Protein AF-A0A0M0HPW3-F1 (afdb_monomer_lite)

Structure (mmCIF, N/CA/C/O backbone):
data_AF-A0A0M0HPW3-F1
#
_entry.id   AF-A0A0M0HPW3-F1
#
loop_
_atom_site.group_PDB
_atom_site.id
_atom_site.type_symbol
_atom_site.label_atom_id
_atom_site.label_alt_id
_atom_site.label_comp_id
_atom_site.label_asym_id
_atom_site.label_entity_id
_atom_site.label_seq_id
_atom_site.pdbx_PDB_ins_code
_atom_site.Cartn_x
_atom_site.Cartn_y
_atom_site.Cartn_z
_atom_site.occupancy
_atom_site.B_iso_or_equiv
_atom_site.auth_seq_id
_atom_site.auth_comp_id
_atom_site.auth_asym_id
_atom_site.auth_atom_id
_atom_site.pdbx_PDB_model_num
ATOM 1 N N . MET A 1 1 ? 30.294 -12.475 -27.626 1.00 58.44 1 MET A N 1
ATOM 2 C CA . MET A 1 1 ? 28.918 -13.018 -27.706 1.00 58.44 1 MET A CA 1
ATOM 3 C C . MET A 1 1 ? 28.155 -12.848 -26.387 1.00 58.44 1 MET A C 1
ATOM 5 O O . MET A 1 1 ? 27.172 -12.130 -26.390 1.00 58.44 1 MET A O 1
ATOM 9 N N . LYS A 1 2 ? 28.643 -13.362 -25.243 1.00 66.69 2 LYS A N 1
ATOM 10 C CA . LYS A 1 2 ? 27.931 -13.311 -23.937 1.00 66.69 2 LYS A CA 1
ATOM 11 C C . LYS A 1 2 ? 27.555 -11.909 -23.407 1.00 66.69 2 LYS A C 1
ATOM 13 O O . LYS A 1 2 ? 26.566 -11.763 -22.697 1.00 66.69 2 LYS A O 1
ATOM 18 N N . TYR A 1 3 ? 28.335 -10.873 -23.727 1.00 71.19 3 TYR A N 1
ATOM 19 C CA . TYR A 1 3 ? 28.063 -9.497 -23.275 1.00 71.19 3 TYR A CA 1
ATOM 20 C C . TYR A 1 3 ? 26.922 -8.814 -24.043 1.00 71.19 3 TYR A C 1
ATOM 22 O O . TYR A 1 3 ? 26.181 -8.031 -23.454 1.00 71.19 3 TYR A O 1
ATOM 30 N N . LEU A 1 4 ? 26.751 -9.132 -25.330 1.00 76.62 4 LEU A N 1
ATOM 31 C CA . LEU A 1 4 ? 25.682 -8.570 -26.165 1.00 76.62 4 LEU A CA 1
ATOM 32 C C . LEU A 1 4 ? 24.308 -9.081 -25.721 1.00 76.62 4 LEU A C 1
ATOM 34 O O . LEU A 1 4 ? 23.368 -8.301 -25.620 1.00 76.62 4 LEU A O 1
ATOM 38 N N . GLU A 1 5 ? 24.214 -10.362 -25.365 1.00 75.38 5 GLU A N 1
ATOM 39 C CA . GLU A 1 5 ? 22.980 -10.968 -24.849 1.00 75.38 5 GLU A CA 1
ATOM 40 C C . GLU A 1 5 ? 22.585 -10.376 -23.491 1.00 75.38 5 GLU A C 1
ATOM 42 O O . GLU A 1 5 ? 21.426 -10.030 -23.274 1.00 75.38 5 GLU A O 1
ATOM 47 N N . LYS A 1 6 ? 23.561 -10.159 -22.599 1.00 76.69 6 LYS A N 1
ATOM 48 C CA . LYS A 1 6 ? 23.332 -9.483 -21.314 1.00 76.69 6 LYS A CA 1
ATOM 49 C C . LYS A 1 6 ? 22.873 -8.035 -21.479 1.00 76.69 6 LYS A C 1
ATOM 51 O O . LYS A 1 6 ? 22.014 -7.601 -20.719 1.00 76.69 6 LYS A O 1
ATOM 56 N N . LEU A 1 7 ? 23.416 -7.297 -22.450 1.00 80.44 7 LEU A N 1
ATOM 57 C CA . LEU A 1 7 ? 22.997 -5.921 -22.730 1.00 80.44 7 LEU A CA 1
ATOM 58 C C . LEU A 1 7 ? 21.597 -5.860 -23.343 1.00 80.44 7 LEU A C 1
ATOM 60 O O . LEU A 1 7 ? 20.794 -5.040 -22.913 1.00 80.44 7 LEU A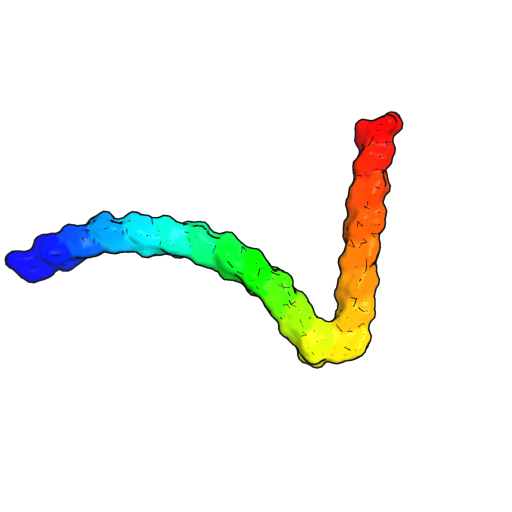 O 1
ATOM 64 N N . ALA A 1 8 ? 21.273 -6.748 -24.282 1.00 77.31 8 ALA A N 1
ATOM 65 C CA . ALA A 1 8 ? 19.932 -6.832 -24.858 1.00 77.31 8 ALA A CA 1
ATOM 66 C C . ALA A 1 8 ? 18.887 -7.211 -23.798 1.00 77.31 8 ALA A C 1
ATOM 68 O O . ALA A 1 8 ? 17.836 -6.579 -23.697 1.00 77.31 8 ALA A O 1
ATOM 69 N N . GLN A 1 9 ? 19.210 -8.186 -22.944 1.00 78.50 9 GLN A N 1
ATOM 70 C CA . GLN A 1 9 ? 18.357 -8.567 -21.827 1.00 78.50 9 GLN A CA 1
ATOM 71 C C . GLN A 1 9 ? 18.200 -7.412 -20.835 1.00 78.50 9 GLN A C 1
ATOM 73 O O . GLN A 1 9 ? 17.085 -7.143 -20.410 1.00 78.50 9 GLN A O 1
ATOM 78 N N . LEU A 1 10 ? 19.271 -6.686 -20.503 1.00 80.38 10 LEU A N 1
ATOM 79 C CA . LEU A 1 10 ? 19.184 -5.510 -19.638 1.00 80.38 10 LEU A CA 1
ATOM 80 C C . LEU A 1 10 ? 18.311 -4.417 -20.266 1.00 80.38 10 LEU A C 1
ATOM 82 O O . LEU A 1 10 ? 17.480 -3.863 -19.569 1.00 80.38 10 LEU A O 1
ATOM 86 N N . ILE A 1 11 ? 18.444 -4.124 -21.560 1.00 83.00 11 ILE A N 1
ATOM 87 C CA . ILE A 1 11 ? 17.662 -3.072 -22.232 1.00 83.00 11 ILE A CA 1
ATOM 88 C C . ILE A 1 11 ? 16.176 -3.438 -22.340 1.00 83.00 11 ILE A C 1
ATOM 90 O O . ILE A 1 11 ? 15.336 -2.547 -22.311 1.00 83.00 11 ILE A O 1
ATOM 94 N N . ILE A 1 12 ? 15.831 -4.726 -22.409 1.00 81.88 12 ILE A N 1
ATOM 95 C CA . ILE A 1 12 ? 14.435 -5.194 -22.430 1.00 81.88 12 ILE A CA 1
ATOM 96 C C . ILE A 1 12 ? 13.857 -5.318 -21.011 1.00 81.88 12 ILE A C 1
ATOM 98 O 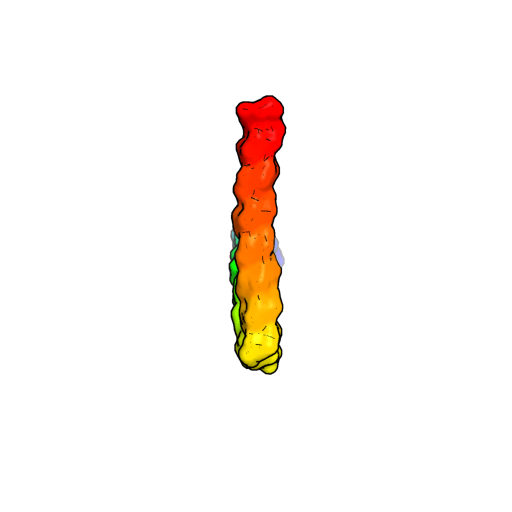O . ILE A 1 12 ? 12.719 -4.922 -20.766 1.00 81.88 12 ILE A O 1
ATOM 102 N N . PHE A 1 13 ? 14.636 -5.819 -20.049 1.00 79.81 13 PHE A N 1
ATOM 103 C CA . PHE A 1 13 ? 14.188 -5.989 -18.664 1.00 79.81 13 PHE A CA 1
ATOM 104 C C . PHE A 1 13 ? 14.237 -4.698 -17.851 1.00 79.81 13 PHE A C 1
ATOM 106 O O . PHE A 1 13 ? 13.401 -4.525 -16.974 1.00 79.81 13 PHE A O 1
ATOM 113 N N . ALA A 1 14 ? 15.171 -3.783 -18.107 1.00 82.75 14 ALA A N 1
ATOM 114 C CA . ALA A 1 14 ? 15.279 -2.524 -17.374 1.00 82.75 14 ALA A CA 1
ATOM 115 C C . ALA A 1 14 ? 13.999 -1.679 -17.455 1.00 82.75 14 ALA A C 1
ATOM 117 O O . ALA A 1 14 ? 13.507 -1.313 -16.392 1.00 82.75 14 ALA A O 1
ATOM 118 N N . PRO A 1 15 ? 13.395 -1.400 -18.628 1.00 78.75 15 PRO A N 1
ATOM 119 C CA . PRO A 1 15 ? 12.151 -0.638 -18.689 1.00 78.75 15 PRO A CA 1
ATOM 120 C C . PRO A 1 15 ? 10.979 -1.406 -18.070 1.00 78.75 15 PRO A C 1
ATOM 122 O O . PRO A 1 15 ? 10.148 -0.796 -17.402 1.00 78.75 15 PRO A O 1
ATOM 125 N N . ALA A 1 16 ? 10.937 -2.736 -18.203 1.00 82.12 16 ALA A N 1
ATOM 126 C CA . ALA A 1 16 ? 9.914 -3.564 -17.566 1.00 82.12 16 ALA A CA 1
ATOM 127 C C . ALA A 1 16 ? 10.016 -3.532 -16.028 1.00 82.12 16 ALA A C 1
ATOM 129 O O . ALA A 1 16 ? 9.019 -3.309 -15.346 1.00 82.12 16 ALA A O 1
ATOM 130 N N . ILE A 1 17 ? 11.224 -3.675 -15.474 1.00 82.69 17 ILE A N 1
ATOM 131 C CA . ILE A 1 17 ? 11.505 -3.578 -14.034 1.00 82.69 17 ILE A CA 1
ATOM 132 C C . ILE A 1 17 ? 11.273 -2.151 -13.539 1.00 82.69 17 ILE A C 1
ATOM 134 O O . ILE A 1 17 ? 10.778 -1.966 -12.433 1.00 82.69 17 ILE A O 1
ATOM 138 N N . PHE A 1 18 ? 11.598 -1.136 -14.338 1.00 81.38 18 PHE A N 1
ATOM 139 C CA . PHE A 1 18 ? 11.373 0.259 -13.979 1.00 81.38 18 PHE A CA 1
ATOM 140 C C . PHE A 1 18 ? 9.879 0.580 -13.921 1.00 81.38 18 PHE A C 1
ATOM 142 O O . PHE A 1 18 ? 9.422 1.173 -12.949 1.00 81.38 18 PHE A O 1
ATOM 149 N N . CYS A 1 19 ? 9.104 0.122 -14.907 1.00 82.69 19 CYS A N 1
ATOM 150 C CA . CYS A 1 19 ? 7.649 0.241 -14.919 1.00 82.69 19 CYS A CA 1
ATOM 151 C C . CYS A 1 19 ? 7.024 -0.533 -13.749 1.00 82.69 19 CYS A C 1
ATOM 153 O O . CYS A 1 19 ? 6.198 0.007 -13.015 1.00 82.69 19 CYS A O 1
ATOM 155 N N . PHE A 1 20 ? 7.504 -1.754 -13.491 1.00 82.00 20 PHE A N 1
ATOM 156 C CA . PHE A 1 20 ? 7.104 -2.530 -12.324 1.00 82.00 20 PHE A CA 1
ATOM 157 C C . PHE A 1 20 ? 7.422 -1.791 -11.026 1.00 82.00 20 PHE A C 1
ATOM 159 O O . PHE A 1 20 ? 6.543 -1.651 -10.196 1.00 82.00 20 PHE A O 1
ATOM 166 N N . SER A 1 21 ? 8.628 -1.247 -10.857 1.00 84.69 21 SER A N 1
ATOM 167 C CA . SER A 1 21 ? 9.032 -0.487 -9.668 1.00 84.69 21 SER A CA 1
ATOM 168 C C . SER A 1 21 ? 8.233 0.817 -9.514 1.00 84.69 21 SER A C 1
ATOM 170 O O . SER A 1 21 ? 7.903 1.219 -8.397 1.00 84.69 21 SER A O 1
ATOM 172 N N . TYR A 1 22 ? 7.857 1.453 -10.630 1.00 84.81 22 TYR A N 1
ATOM 173 C CA . TYR A 1 22 ? 7.003 2.640 -10.651 1.00 84.81 22 TYR A CA 1
ATOM 174 C C . TYR A 1 22 ? 5.582 2.343 -10.168 1.00 84.81 22 TYR A C 1
ATOM 176 O O . TYR A 1 22 ? 5.032 3.157 -9.439 1.00 84.81 22 TYR A O 1
ATOM 184 N N . VAL A 1 23 ? 5.012 1.183 -10.511 1.00 85.38 23 VAL A N 1
ATOM 185 C CA . VAL A 1 23 ? 3.702 0.719 -10.009 1.00 85.38 23 VAL A CA 1
ATOM 186 C C . VAL A 1 23 ? 3.819 0.094 -8.614 1.00 85.38 23 VAL A C 1
ATOM 188 O O . VAL A 1 23 ? 2.935 0.244 -7.775 1.00 85.38 23 VAL A O 1
ATOM 191 N N . LEU A 1 24 ? 4.938 -0.556 -8.316 1.00 84.81 24 LEU A N 1
ATOM 192 C CA . LEU A 1 24 ? 5.216 -1.185 -7.032 1.00 84.81 24 LEU A CA 1
ATOM 193 C C . LEU A 1 24 ? 5.279 -0.143 -5.917 1.00 84.81 24 LEU A C 1
ATOM 195 O O . LEU A 1 24 ? 4.774 -0.403 -4.837 1.00 84.81 24 LEU A O 1
ATOM 199 N N . ARG A 1 25 ? 5.832 1.051 -6.168 1.00 85.00 25 ARG A N 1
ATOM 200 C CA . ARG A 1 25 ? 5.859 2.167 -5.202 1.00 85.00 25 ARG A CA 1
ATOM 201 C C . ARG A 1 25 ? 4.466 2.585 -4.691 1.00 85.00 25 ARG A C 1
ATOM 203 O O . ARG A 1 25 ? 4.272 2.546 -3.477 1.00 85.00 25 ARG A O 1
ATOM 210 N N . PRO A 1 26 ? 3.492 2.971 -5.539 1.00 84.81 26 PRO A N 1
ATOM 211 C CA . PRO A 1 26 ? 2.148 3.320 -5.094 1.00 84.81 26 PRO A CA 1
ATOM 212 C 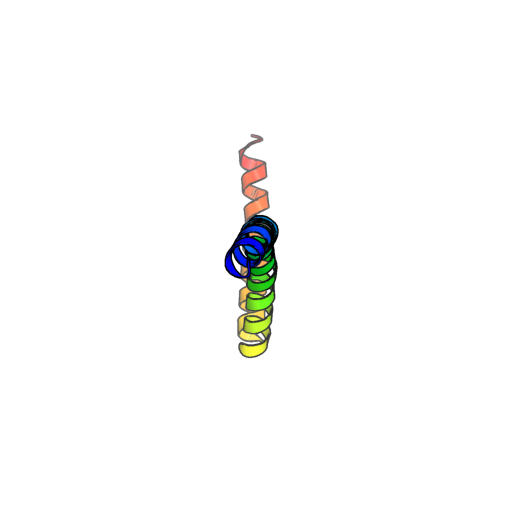C . PRO A 1 26 ? 1.409 2.110 -4.529 1.00 84.81 26 PRO A C 1
ATOM 214 O O . PRO A 1 26 ? 0.718 2.263 -3.531 1.00 84.81 26 PRO A O 1
ATOM 217 N N . VAL A 1 27 ? 1.594 0.907 -5.086 1.00 88.44 27 VAL A N 1
ATOM 218 C CA . VAL A 1 27 ? 1.000 -0.317 -4.525 1.00 88.44 27 VAL A CA 1
ATOM 219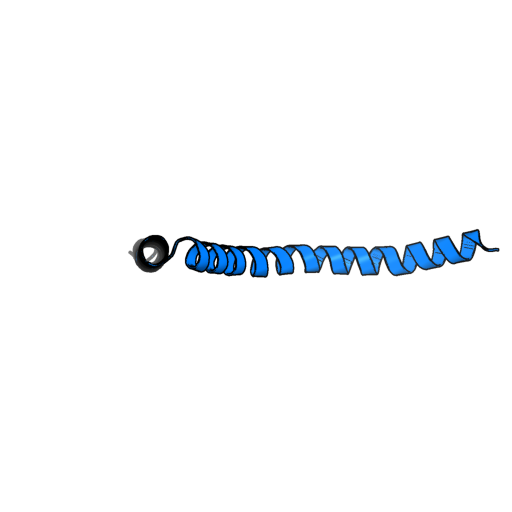 C C . VAL A 1 27 ? 1.518 -0.577 -3.108 1.00 88.44 27 VAL A C 1
ATOM 221 O O . VAL A 1 27 ? 0.720 -0.810 -2.204 1.00 88.44 27 VAL A O 1
ATOM 224 N N . LEU A 1 28 ? 2.829 -0.458 -2.877 1.00 86.75 28 LEU A N 1
ATOM 225 C CA . LEU A 1 28 ? 3.409 -0.545 -1.538 1.00 86.75 28 LEU A CA 1
ATOM 226 C C . LEU A 1 28 ? 2.835 0.529 -0.631 1.00 86.75 28 LEU A C 1
ATOM 228 O O . LEU A 1 28 ? 2.455 0.206 0.480 1.00 86.75 28 LEU A O 1
ATOM 232 N N . MET A 1 29 ? 2.740 1.780 -1.077 1.00 87.12 29 MET A N 1
ATOM 233 C CA . MET A 1 29 ? 2.209 2.861 -0.247 1.00 87.12 29 MET A CA 1
ATOM 234 C C . MET A 1 29 ? 0.742 2.620 0.135 1.00 87.12 29 MET A C 1
ATOM 236 O O . MET A 1 29 ? 0.375 2.747 1.301 1.00 87.12 29 MET A O 1
ATOM 240 N N . VAL A 1 30 ? -0.084 2.202 -0.826 1.00 88.88 30 VAL A N 1
ATOM 241 C CA . VAL A 1 30 ? -1.506 1.894 -0.626 1.00 88.88 30 VAL A CA 1
ATOM 242 C C . VAL A 1 30 ? -1.708 0.650 0.231 1.00 88.88 30 VAL A C 1
ATOM 244 O O . VAL A 1 30 ? -2.732 0.558 0.885 1.00 88.88 30 VAL A O 1
ATOM 247 N N . ILE A 1 31 ? -0.769 -0.294 0.279 1.00 89.75 31 ILE A N 1
ATOM 248 C CA . ILE A 1 31 ? -0.853 -1.458 1.175 1.00 89.75 31 ILE A CA 1
ATOM 249 C C . ILE A 1 31 ? -0.275 -1.127 2.553 1.00 89.75 31 ILE A C 1
ATOM 251 O O . ILE A 1 31 ? -0.839 -1.515 3.572 1.00 89.75 31 ILE A O 1
ATOM 255 N N . LEU A 1 32 ? 0.835 -0.396 2.601 1.00 88.62 32 LEU A N 1
ATOM 256 C CA . LEU A 1 32 ? 1.601 -0.132 3.814 1.00 88.62 32 LEU A CA 1
ATOM 257 C C . LEU A 1 32 ? 0.899 0.865 4.733 1.00 88.62 32 LEU A C 1
ATOM 259 O O . LEU A 1 32 ? 0.960 0.702 5.944 1.00 88.62 32 LEU A O 1
ATOM 263 N N . ILE A 1 33 ? 0.208 1.864 4.184 1.00 86.69 33 ILE A N 1
ATOM 264 C CA . ILE A 1 33 ? -0.539 2.842 4.985 1.00 86.69 33 ILE A CA 1
ATOM 265 C C . ILE A 1 33 ? -1.725 2.172 5.717 1.00 86.69 33 ILE A C 1
ATOM 267 O O . ILE A 1 33 ? -1.730 2.176 6.949 1.00 86.69 33 ILE A O 1
ATOM 271 N N . PRO A 1 34 ? -2.710 1.545 5.038 1.00 85.62 34 PRO A N 1
ATOM 272 C CA . PRO A 1 34 ? -3.810 0.868 5.723 1.00 85.62 34 PRO A CA 1
ATOM 273 C C . PRO A 1 34 ? -3.347 -0.404 6.437 1.00 85.62 34 PRO A C 1
ATOM 275 O O . PRO A 1 34 ? -3.797 -0.667 7.548 1.00 85.62 34 PRO A O 1
ATOM 278 N N . GLY A 1 35 ? -2.422 -1.173 5.854 1.00 87.06 35 GLY A N 1
ATOM 279 C CA . GLY A 1 35 ? -1.861 -2.369 6.482 1.00 87.06 35 GLY A CA 1
ATOM 280 C C . GLY A 1 35 ? -1.085 -2.045 7.756 1.00 87.06 35 GLY A C 1
ATOM 281 O O . GLY A 1 35 ? -1.258 -2.722 8.766 1.00 87.06 35 GLY A O 1
ATOM 282 N N . GLY A 1 36 ? -0.302 -0.965 7.751 1.00 87.69 36 GLY A N 1
ATOM 283 C CA . GLY A 1 36 ? 0.410 -0.453 8.919 1.00 87.69 36 GLY A CA 1
ATOM 284 C C . GLY A 1 36 ? -0.538 0.037 10.010 1.00 87.69 36 GLY A C 1
ATOM 285 O O . GLY A 1 36 ? -0.329 -0.285 11.176 1.00 87.69 36 GLY A O 1
ATOM 286 N N . LEU A 1 37 ? -1.628 0.725 9.649 1.00 86.44 37 LEU A N 1
ATOM 287 C CA . LEU A 1 37 ? -2.681 1.118 10.595 1.00 86.44 37 LEU A CA 1
ATOM 288 C C . LEU A 1 37 ? -3.362 -0.093 11.241 1.00 86.44 37 LEU A C 1
ATOM 290 O O . LEU A 1 37 ? -3.568 -0.115 12.454 1.00 86.44 37 LEU A O 1
ATOM 294 N N . VAL A 1 38 ? -3.698 -1.111 10.444 1.00 86.44 38 VAL A N 1
ATOM 295 C CA . VAL A 1 38 ? -4.299 -2.356 10.942 1.00 86.44 38 VAL A CA 1
ATOM 296 C C . VAL A 1 38 ? -3.325 -3.087 11.862 1.00 86.44 38 VAL A C 1
ATOM 298 O O . VAL A 1 38 ? -3.725 -3.555 12.925 1.00 86.44 38 VAL A O 1
ATOM 301 N N . PHE A 1 39 ? -2.044 -3.139 11.503 1.00 89.31 39 PHE A N 1
ATOM 302 C CA . PHE A 1 39 ? -1.002 -3.736 12.333 1.00 89.31 39 PHE A CA 1
ATOM 303 C C . PHE A 1 39 ? -0.841 -3.000 13.672 1.00 89.31 39 PHE A C 1
ATOM 305 O O . PHE A 1 39 ? -0.838 -3.639 14.726 1.00 89.31 39 PHE A O 1
ATOM 312 N N . LEU A 1 40 ? -0.826 -1.663 13.658 1.00 86.31 40 LEU A N 1
ATOM 313 C CA . LEU A 1 40 ? -0.820 -0.834 14.869 1.00 86.31 40 LEU A CA 1
ATOM 314 C C . LEU A 1 40 ? -2.061 -1.079 15.735 1.00 86.31 40 LEU A C 1
ATOM 316 O O . LEU A 1 40 ? -1.956 -1.205 16.951 1.00 86.31 40 LEU A O 1
ATOM 320 N N . ALA A 1 41 ? -3.233 -1.197 15.111 1.00 85.44 41 ALA A N 1
ATOM 321 C CA . ALA A 1 41 ? -4.488 -1.499 15.789 1.00 85.44 41 ALA A CA 1
ATOM 322 C C . ALA A 1 41 ? -4.527 -2.918 16.382 1.00 85.44 41 ALA A C 1
ATOM 324 O O . ALA A 1 41 ? -5.302 -3.184 17.303 1.00 85.44 41 ALA A O 1
ATOM 325 N N . ILE A 1 42 ? -3.750 -3.857 15.840 1.00 86.50 42 ILE A N 1
ATOM 326 C CA . ILE A 1 42 ? -3.616 -5.211 16.384 1.00 86.50 42 ILE A CA 1
ATOM 327 C C . ILE A 1 42 ? -2.660 -5.202 17.579 1.00 86.50 42 ILE A C 1
ATOM 329 O O . ILE A 1 42 ? -3.023 -5.718 18.632 1.00 86.50 42 ILE A O 1
ATOM 333 N N . ILE A 1 43 ? -1.488 -4.573 17.452 1.00 90.75 43 ILE A N 1
ATOM 334 C CA . ILE A 1 43 ? -0.486 -4.514 18.528 1.00 90.75 43 ILE A CA 1
ATOM 335 C C . ILE A 1 43 ? -0.955 -3.649 19.702 1.00 90.75 43 ILE A C 1
ATOM 337 O O . ILE A 1 43 ? -0.793 -4.034 20.854 1.00 90.75 43 ILE A O 1
ATOM 341 N N . GLY A 1 44 ? -1.558 -2.493 19.427 1.00 82.88 44 GLY A N 1
ATOM 342 C CA . GLY A 1 44 ? -1.977 -1.525 20.443 1.00 82.88 44 GLY A CA 1
ATOM 343 C C . GLY A 1 44 ? -3.271 -1.879 21.188 1.00 82.88 44 GLY A C 1
ATOM 344 O O . GLY A 1 44 ? -3.682 -1.159 22.096 1.00 82.88 44 GLY A O 1
ATOM 345 N N . GLY A 1 45 ? -3.948 -2.969 20.817 1.00 83.62 45 GLY A N 1
ATOM 346 C CA . GLY A 1 45 ? -5.137 -3.447 21.522 1.00 83.62 45 GLY A CA 1
ATOM 347 C C . GLY A 1 45 ? -6.342 -2.490 21.482 1.00 83.62 45 GLY A C 1
ATOM 348 O O . GLY A 1 45 ? -6.579 -1.767 20.512 1.00 83.62 45 GLY A O 1
ATOM 349 N N . LYS A 1 46 ? -7.177 -2.534 22.533 1.00 78.81 46 LYS A N 1
ATOM 350 C CA . LYS A 1 46 ? -8.478 -1.830 22.579 1.00 78.81 46 LYS A CA 1
ATOM 351 C C . LYS A 1 46 ? -8.362 -0.309 22.708 1.00 78.81 46 LYS A C 1
ATOM 353 O O . LYS A 1 46 ? -9.290 0.380 22.292 1.00 78.81 46 LYS A O 1
ATOM 358 N N . GLU A 1 47 ? -7.280 0.204 23.281 1.00 80.75 47 GLU A N 1
ATOM 359 C CA . GLU A 1 47 ? -7.091 1.643 23.508 1.00 80.75 47 GLU A CA 1
ATOM 360 C C . GLU A 1 47 ? -6.711 2.349 22.206 1.00 80.75 47 GLU A C 1
ATOM 362 O O . GLU A 1 47 ? -7.421 3.249 21.760 1.00 80.75 47 GLU A O 1
ATOM 367 N N . VAL A 1 48 ? -5.694 1.833 21.510 1.00 82.62 48 VAL A N 1
ATOM 368 C CA . VAL A 1 48 ? -5.229 2.382 20.227 1.00 82.62 48 VAL A CA 1
ATOM 369 C C . VAL A 1 48 ? -6.305 2.286 19.142 1.00 82.62 48 VAL A C 1
ATOM 371 O O . VAL A 1 48 ? -6.452 3.191 18.325 1.00 82.62 48 VAL A O 1
ATOM 374 N N . ARG A 1 49 ? -7.130 1.230 19.156 1.00 82.06 49 ARG A N 1
ATOM 375 C CA . ARG A 1 49 ? -8.281 1.111 18.244 1.00 82.06 49 ARG A CA 1
ATOM 376 C C . ARG A 1 49 ? -9.323 2.209 18.442 1.00 82.06 49 ARG A C 1
ATOM 378 O O . ARG A 1 49 ? -9.866 2.693 17.454 1.00 82.06 49 ARG A O 1
ATOM 385 N N . LYS A 1 50 ? -9.630 2.583 19.688 1.00 82.25 50 LYS A N 1
ATOM 386 C CA . LYS A 1 50 ? -10.620 3.633 19.979 1.00 82.25 50 LYS A CA 1
ATOM 387 C C . LYS A 1 50 ? -10.127 4.998 19.513 1.00 82.25 50 LYS A C 1
ATOM 389 O O . LYS A 1 50 ? -10.872 5.689 18.827 1.00 82.25 50 LYS A O 1
ATOM 394 N N . GLU A 1 51 ? -8.875 5.321 19.821 1.00 84.50 51 GLU A N 1
ATOM 395 C CA . GLU A 1 51 ? -8.191 6.538 19.367 1.00 84.50 51 GLU A CA 1
ATOM 396 C C . GLU A 1 51 ? -8.163 6.630 17.831 1.00 84.50 51 GLU A C 1
ATOM 398 O O . GLU A 1 51 ? -8.594 7.632 17.263 1.00 84.50 51 GLU A O 1
ATOM 403 N N . LEU A 1 52 ? -7.768 5.554 17.135 1.00 84.25 52 LEU A N 1
ATOM 404 C CA . LEU A 1 52 ? -7.766 5.505 15.665 1.00 84.25 52 LEU A CA 1
ATOM 405 C C . LEU A 1 52 ? -9.158 5.745 15.066 1.00 84.25 52 LEU A C 1
ATOM 407 O O . LEU A 1 52 ? -9.302 6.515 14.118 1.00 84.25 52 LEU A O 1
ATOM 411 N N . ILE A 1 53 ? -10.194 5.103 15.616 1.00 83.00 53 ILE A N 1
ATOM 412 C CA . ILE A 1 53 ? -11.578 5.279 15.150 1.00 83.00 53 ILE A CA 1
ATOM 413 C C . ILE A 1 53 ? -12.060 6.709 15.413 1.00 83.00 53 ILE A C 1
ATOM 415 O O . ILE A 1 53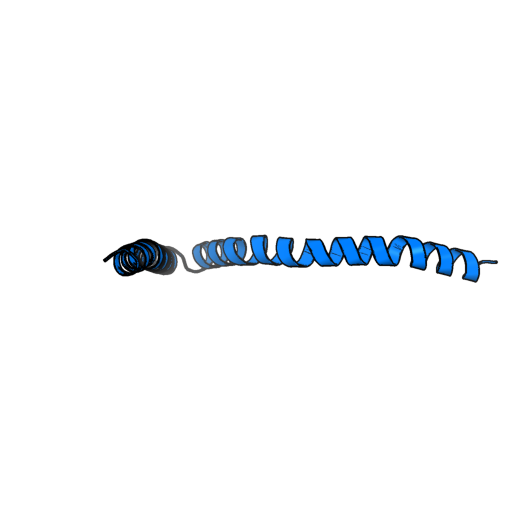 ? -12.755 7.278 14.571 1.00 83.00 53 ILE A O 1
ATOM 419 N N . GLN A 1 54 ? -11.691 7.297 16.551 1.00 85.56 54 GLN A N 1
ATOM 420 C CA . GLN A 1 54 ? -12.040 8.673 16.886 1.00 85.56 54 GLN A CA 1
ATOM 421 C C . GLN A 1 54 ? -11.402 9.663 15.907 1.00 85.56 54 GLN A C 1
ATOM 423 O O . GLN A 1 54 ? -12.127 10.470 15.327 1.00 85.56 54 GLN A O 1
ATOM 428 N N . MET A 1 55 ? -10.102 9.530 15.624 1.00 82.94 55 MET A N 1
ATOM 429 C CA . MET A 1 55 ? -9.410 10.375 14.645 1.00 82.94 55 MET A CA 1
ATOM 430 C C . MET A 1 55 ? -10.013 10.241 13.242 1.00 82.94 55 MET A C 1
ATOM 432 O O . MET A 1 55 ? -10.223 11.244 12.562 1.00 82.94 55 MET A O 1
ATOM 436 N N . ILE A 1 56 ? -10.350 9.018 12.810 1.00 85.06 56 ILE A N 1
ATOM 437 C CA . ILE A 1 56 ? -11.023 8.789 11.521 1.00 85.06 56 ILE A CA 1
ATOM 438 C C . ILE A 1 56 ? -12.392 9.476 11.501 1.00 85.06 56 ILE A C 1
ATOM 440 O O . ILE A 1 56 ? -12.740 10.126 10.517 1.00 85.06 56 ILE A O 1
ATOM 444 N N . LYS A 1 57 ? -13.169 9.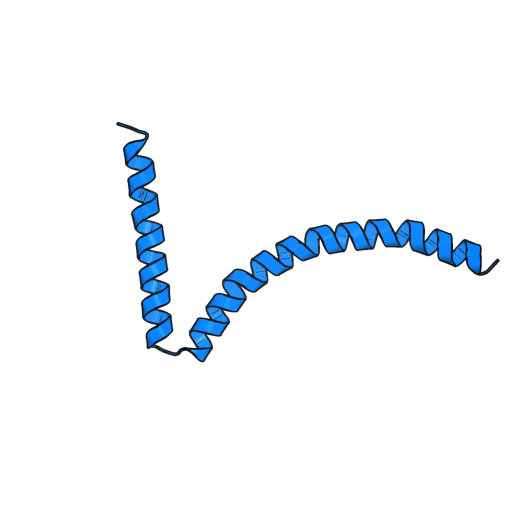366 12.584 1.00 83.62 57 LYS A N 1
ATOM 445 C CA . LYS A 1 57 ? -14.494 9.986 12.690 1.00 83.62 57 LYS A CA 1
ATOM 446 C C . LYS A 1 57 ? -14.408 11.514 12.662 1.00 83.62 57 LYS A C 1
ATOM 448 O O . LYS A 1 57 ? -15.216 12.144 11.986 1.00 83.62 57 LYS A O 1
ATOM 453 N N . GLU A 1 58 ? -13.425 12.102 13.339 1.00 83.00 58 GLU A N 1
ATOM 454 C CA . GLU A 1 58 ? -13.171 13.546 13.313 1.00 83.00 58 GLU A CA 1
ATOM 455 C C . GLU A 1 58 ? -12.723 14.035 11.933 1.00 83.00 58 GLU A C 1
ATOM 457 O O . GLU A 1 58 ? -13.238 15.043 11.458 1.00 83.00 58 GLU A O 1
ATOM 462 N N . GLN A 1 59 ? -11.831 13.311 11.249 1.00 81.38 59 GLN A N 1
ATOM 463 C CA . GLN A 1 59 ? -11.401 13.633 9.879 1.00 81.38 59 GLN A CA 1
ATOM 464 C C . GLN A 1 59 ? -12.547 13.519 8.862 1.00 81.38 59 GLN A C 1
ATOM 466 O O . GLN A 1 59 ? -12.665 14.335 7.945 1.00 81.38 59 GLN A O 1
ATOM 471 N N . LEU A 1 60 ? -13.429 12.533 9.036 1.00 79.50 60 LEU A N 1
ATOM 472 C CA . LEU A 1 60 ? -14.598 12.344 8.180 1.00 79.50 60 LEU A CA 1
ATOM 473 C C . LEU A 1 60 ? -15.628 13.469 8.380 1.00 79.50 60 LEU A C 1
ATOM 475 O O . LEU A 1 60 ? -16.216 13.951 7.414 1.00 79.50 60 LEU A O 1
ATOM 479 N N . TRP A 1 61 ? -15.822 13.917 9.625 1.00 73.31 61 TRP A N 1
ATOM 480 C CA . TRP A 1 61 ? -16.770 14.983 9.960 1.00 73.31 61 TRP A CA 1
ATOM 481 C C . TRP A 1 61 ? -16.234 16.387 9.635 1.00 73.31 61 TRP A C 1
ATOM 483 O O . TRP A 1 61 ? -16.986 17.243 9.169 1.00 73.31 61 TRP A O 1
ATOM 493 N N . SER A 1 62 ? -14.931 16.630 9.807 1.00 59.28 62 SER A N 1
ATOM 494 C CA . SER A 1 62 ? -14.280 17.891 9.417 1.00 59.28 62 SER A CA 1
ATOM 495 C C . SER A 1 62 ? -14.207 18.067 7.896 1.00 59.28 62 SER A C 1
ATOM 497 O O . SER A 1 62 ? -14.353 19.181 7.391 1.00 59.28 62 SER A O 1
ATOM 499 N N . SER A 1 63 ? -14.107 16.971 7.138 1.00 57.06 63 SER A N 1
ATOM 500 C CA . SER A 1 63 ? -14.214 17.011 5.674 1.00 57.06 63 SER A CA 1
ATOM 501 C C . SER A 1 63 ? -15.590 17.510 5.196 1.00 57.06 63 SER A C 1
ATOM 503 O O . SER A 1 63 ? -15.693 18.108 4.125 1.00 57.06 63 SER A O 1
ATOM 505 N N . GLN A 1 64 ? -16.649 17.357 6.005 1.00 55.19 64 GLN A N 1
ATOM 506 C CA . GLN A 1 64 ? -17.991 17.840 5.665 1.00 55.19 64 GLN A CA 1
ATOM 507 C C . GLN A 1 64 ? -18.178 19.353 5.870 1.00 55.19 64 GLN A C 1
ATOM 509 O O . GLN A 1 64 ? -18.983 19.974 5.171 1.00 55.19 64 GLN A O 1
ATOM 514 N N . THR A 1 65 ? -17.448 19.978 6.798 1.00 52.62 65 THR A N 1
ATOM 515 C CA . THR A 1 65 ? -17.585 21.421 7.068 1.00 52.62 65 THR A CA 1
ATOM 516 C C . THR A 1 65 ? -16.824 22.276 6.055 1.00 52.62 65 THR A C 1
ATOM 518 O O . THR A 1 65 ? -17.272 23.380 5.741 1.00 52.62 65 THR A O 1
ATOM 521 N N . SER A 1 66 ? -15.751 21.747 5.454 1.00 53.00 66 SER A N 1
ATOM 522 C CA . SER A 1 66 ? -15.030 22.423 4.364 1.00 53.00 66 SER A CA 1
ATOM 523 C C . SER A 1 66 ? -15.885 22.538 3.089 1.00 53.00 66 SER A C 1
ATOM 525 O O . SER A 1 66 ? -15.937 23.598 2.468 1.00 53.00 66 SER A O 1
ATOM 527 N N . SER A 1 67 ? -16.680 21.508 2.763 1.00 49.69 67 SER A N 1
ATOM 528 C CA . SER A 1 67 ? -17.594 21.545 1.607 1.00 49.69 67 SER A CA 1
ATOM 529 C C . SER A 1 67 ? -18.814 22.461 1.799 1.00 49.69 67 SER A C 1
ATOM 531 O O . SER A 1 67 ? -19.425 22.855 0.810 1.00 49.69 67 SER A O 1
ATOM 533 N N . ARG A 1 68 ? -19.173 22.832 3.040 1.00 50.03 68 ARG A N 1
ATOM 534 C CA . ARG A 1 68 ? -20.227 23.831 3.319 1.00 50.03 68 ARG A CA 1
ATOM 535 C C . ARG A 1 68 ? -19.728 25.276 3.249 1.00 50.03 68 ARG A C 1
ATOM 537 O O . ARG A 1 68 ? -20.529 26.164 2.991 1.00 50.03 68 ARG A O 1
ATOM 544 N N . LYS A 1 69 ? -18.429 25.523 3.450 1.00 48.25 69 LYS A N 1
ATOM 545 C CA . LYS A 1 69 ? -17.846 26.877 3.432 1.00 48.25 69 LYS A CA 1
ATOM 546 C C . LYS A 1 69 ? -17.543 27.398 2.018 1.00 48.25 69 LYS A C 1
ATOM 548 O O . LYS A 1 69 ? -17.421 28.598 1.835 1.00 48.25 69 LYS A O 1
ATOM 553 N N . ALA A 1 70 ? -17.433 26.518 1.024 1.00 52.75 70 ALA A N 1
ATOM 554 C CA . ALA A 1 70 ? -17.244 26.904 -0.379 1.00 52.75 70 ALA A CA 1
ATOM 555 C C . ALA A 1 70 ? -18.564 27.183 -1.134 1.00 52.75 70 ALA A C 1
ATOM 557 O O . ALA A 1 70 ? -18.523 27.572 -2.296 1.00 52.75 70 ALA A O 1
ATOM 558 N N . ALA A 1 71 ? -19.719 26.958 -0.495 1.00 51.81 71 ALA A N 1
ATOM 559 C CA . ALA A 1 71 ? -21.050 27.077 -1.100 1.00 51.81 71 ALA A CA 1
ATOM 560 C C . ALA A 1 71 ? -21.934 28.170 -0.458 1.00 51.81 71 ALA A C 1
ATOM 562 O O . ALA A 1 71 ? -23.132 28.200 -0.732 1.00 51.81 71 ALA A O 1
ATOM 563 N N . ASN A 1 72 ? -21.368 29.032 0.398 1.00 46.75 72 ASN A N 1
ATOM 564 C CA . ASN A 1 72 ? -22.045 30.187 1.000 1.00 46.75 72 ASN A CA 1
ATOM 565 C C . ASN A 1 72 ? -21.194 31.446 0.850 1.00 46.75 72 ASN A C 1
ATOM 567 O O . ASN A 1 72 ? -19.999 31.363 1.213 1.00 46.75 72 ASN A O 1
#

Organism: Vibrio nereis (NCBI:txid693)

Sequence (72 aa):
MKYLEKLAQLIIFAPAIFCFSYVLRPVLMVILIPGGLVFLAIIGGKEVRKELIQMIKEQLWSSQTSSRKAAN

Radius of gyration: 22.67 Å; chains: 1; bounding box: 51×44×51 Å

Foldseek 3Di:
DVVVVVVVCCVVVVVVVVVVVVVVVVVCVVCCVVVVLVVCCVVVDPPSVVVVVVVVVVVVVVVVVVVVVVVD

pLDDT: mean 77.94, std 12.02, range [46.75, 90.75]

Secondary structure (DSSP, 8-state):
-HHHHHHHHHHHHHHHHHHHHHHHHHHHHHHHHHHHHHHHHHHTHHHHHHHHHHHHHHHHHHHHHHHHHT--